Protein AF-A0A183Q495-F1 (afdb_monomer)

Foldseek 3Di:
DLADADCVVVPDPVDDDDDPDDSVRHDGDDPDDDDDDPDVVVVVVCCVPPNDDDDDDDCPQVVPDPDDDSDPPVPPDPDDDDDDPPPDDPDDDDDD

Radius of gyration: 21.53 Å; Cα contacts (8 Å, |Δi|>4): 37; chains: 1; bounding box: 34×39×59 Å

Structure (mmCIF, N/CA/C/O backbone):
data_AF-A0A183Q495-F1
#
_entry.id   AF-A0A183Q495-F1
#
loop_
_atom_site.group_PDB
_atom_site.id
_atom_site.type_symbol
_atom_site.label_atom_id
_atom_site.label_alt_id
_atom_site.label_comp_id
_atom_site.label_asym_id
_atom_site.label_entity_id
_atom_site.label_seq_id
_atom_site.pdbx_PDB_ins_code
_atom_site.Cartn_x
_atom_site.Cartn_y
_atom_site.Cartn_z
_atom_site.occupancy
_atom_site.B_iso_or_equiv
_atom_site.auth_seq_id
_atom_site.auth_comp_id
_atom_site.auth_asym_id
_atom_site.auth_atom_id
_atom_site.pdbx_PDB_model_num
ATOM 1 N N . MET A 1 1 ? -7.350 2.551 -17.964 1.00 58.62 1 MET A N 1
ATOM 2 C CA . MET A 1 1 ? -6.136 3.054 -17.279 1.00 58.62 1 MET A CA 1
ATOM 3 C C . MET A 1 1 ? -4.947 2.223 -17.744 1.00 58.62 1 MET A C 1
ATOM 5 O O . MET A 1 1 ? -5.144 1.046 -18.007 1.00 58.62 1 MET A O 1
ATOM 9 N N . GLY A 1 2 ? -3.754 2.811 -17.878 1.00 78.81 2 GLY A N 1
ATOM 10 C CA . GLY A 1 2 ? -2.556 2.166 -18.452 1.00 78.81 2 GLY A CA 1
ATOM 11 C C . GLY A 1 2 ? -1.801 1.190 -17.536 1.00 78.81 2 GLY 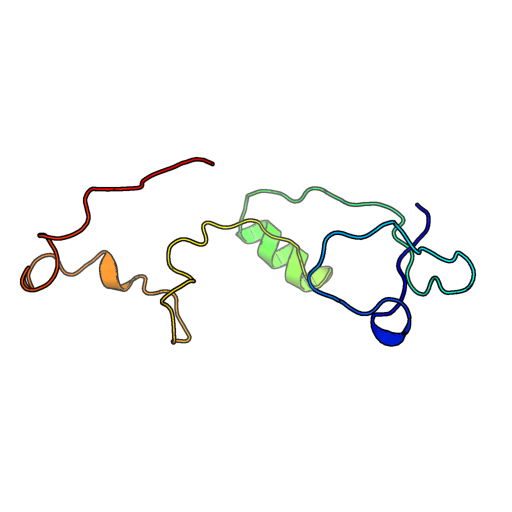A C 1
ATOM 12 O O . GLY A 1 2 ? -0.652 0.886 -17.823 1.00 78.81 2 GLY A O 1
ATOM 13 N N . GLY A 1 3 ? -2.435 0.726 -16.454 1.00 91.00 3 GLY A N 1
ATOM 14 C CA . GLY A 1 3 ? -1.876 -0.213 -15.479 1.00 91.00 3 GLY A CA 1
ATOM 15 C C . GLY A 1 3 ? -0.674 0.298 -14.671 1.00 91.00 3 GLY A C 1
ATOM 16 O O . GLY A 1 3 ? -0.299 1.466 -14.756 1.00 91.00 3 GLY A O 1
ATOM 17 N N . LEU A 1 4 ? -0.127 -0.580 -13.828 1.00 93.31 4 LEU A N 1
ATOM 18 C CA . LEU A 1 4 ? 0.993 -0.340 -12.915 1.00 93.31 4 LEU A CA 1
ATOM 19 C C . LEU A 1 4 ? 2.110 -1.362 -13.159 1.00 93.31 4 LEU A C 1
ATOM 21 O O . LEU A 1 4 ? 1.843 -2.530 -13.456 1.00 93.31 4 LEU A O 1
ATOM 25 N N . MET A 1 5 ? 3.358 -0.917 -13.019 1.00 94.62 5 MET A N 1
ATOM 26 C CA . MET A 1 5 ? 4.553 -1.759 -13.136 1.00 94.62 5 MET A CA 1
ATOM 27 C C . MET A 1 5 ? 5.012 -2.236 -11.753 1.00 94.62 5 MET A C 1
ATOM 29 O O . MET A 1 5 ? 4.632 -1.662 -10.735 1.00 94.62 5 MET A O 1
ATOM 33 N N . LEU A 1 6 ? 5.811 -3.302 -11.726 1.00 95.69 6 LEU A N 1
ATOM 34 C CA . LEU A 1 6 ? 6.461 -3.787 -10.507 1.00 95.69 6 LEU A CA 1
ATOM 35 C C . LEU A 1 6 ? 7.580 -2.839 -10.069 1.00 95.69 6 LEU A C 1
ATOM 37 O O . LEU A 1 6 ? 8.218 -2.219 -10.920 1.00 95.69 6 LEU A O 1
ATOM 41 N N . GLU A 1 7 ? 7.862 -2.816 -8.767 1.00 94.25 7 GLU A N 1
ATOM 42 C CA . GLU A 1 7 ? 8.956 -2.032 -8.174 1.00 94.25 7 GLU A CA 1
ATOM 43 C C . GLU A 1 7 ? 10.312 -2.360 -8.824 1.00 94.25 7 GLU A C 1
ATOM 45 O O . GLU A 1 7 ? 11.071 -1.458 -9.152 1.00 94.25 7 GLU A O 1
ATOM 50 N N . ASP A 1 8 ? 10.578 -3.633 -9.142 1.00 94.31 8 ASP A N 1
ATOM 51 C CA . ASP A 1 8 ? 11.815 -4.051 -9.825 1.00 94.31 8 ASP A CA 1
ATOM 52 C C . ASP A 1 8 ? 11.998 -3.384 -11.204 1.00 94.31 8 ASP A C 1
ATOM 54 O O . ASP A 1 8 ? 13.120 -3.139 -11.647 1.00 94.31 8 ASP A O 1
ATOM 58 N N . ASN A 1 9 ? 10.889 -3.082 -11.891 1.00 93.50 9 ASN A N 1
ATOM 59 C CA . ASN A 1 9 ? 10.870 -2.456 -13.216 1.00 93.50 9 ASN A CA 1
ATOM 60 C C . ASN A 1 9 ? 10.671 -0.929 -13.157 1.00 93.50 9 ASN A C 1
ATOM 62 O O . ASN A 1 9 ? 10.806 -0.260 -14.188 1.00 93.50 9 ASN A O 1
ATOM 66 N N . TYR A 1 10 ? 10.322 -0.387 -11.987 1.00 93.62 10 TYR A N 1
ATOM 67 C CA . TYR A 1 10 ? 10.141 1.040 -11.719 1.00 93.62 10 TYR A CA 1
ATOM 68 C C . TYR A 1 10 ? 10.573 1.360 -10.278 1.00 93.62 10 TYR A C 1
ATOM 70 O O . TYR A 1 10 ? 9.719 1.538 -9.409 1.00 93.62 10 TYR A O 1
ATOM 78 N N . PRO A 1 11 ? 11.887 1.395 -10.009 1.00 93.31 11 PRO A N 1
ATOM 79 C CA . PRO A 1 11 ? 12.391 1.573 -8.657 1.00 93.31 11 PRO A CA 1
ATOM 80 C C . PRO A 1 11 ? 12.121 2.983 -8.125 1.00 93.31 11 PRO A C 1
ATOM 82 O O . PRO A 1 11 ? 12.144 3.975 -8.860 1.00 93.31 11 PRO A O 1
ATOM 85 N N . TYR A 1 12 ? 11.883 3.072 -6.820 1.00 93.50 12 TYR A N 1
ATOM 86 C CA . TYR A 1 12 ? 11.678 4.336 -6.132 1.00 93.50 12 TYR A CA 1
ATOM 87 C C . TYR A 1 12 ? 12.995 5.085 -5.865 1.00 93.50 12 TYR A C 1
ATOM 89 O O . TYR A 1 12 ? 13.760 4.744 -4.962 1.00 93.50 12 TYR A O 1
ATOM 97 N N . ASP A 1 13 ? 13.204 6.189 -6.586 1.00 93.50 13 ASP A N 1
ATOM 98 C CA . ASP A 1 13 ? 14.430 7.001 -6.499 1.00 93.50 13 ASP A CA 1
ATOM 99 C C . ASP A 1 13 ? 14.326 8.220 -5.560 1.00 93.50 13 ASP A C 1
ATOM 101 O O . ASP A 1 13 ? 15.269 9.010 -5.445 1.00 93.50 13 ASP A O 1
ATOM 105 N N . ALA A 1 14 ? 13.177 8.407 -4.894 1.00 92.62 14 ALA A N 1
ATOM 106 C CA . ALA A 1 14 ? 12.880 9.541 -4.004 1.00 92.62 14 ALA A CA 1
ATOM 107 C C . ALA A 1 14 ? 13.112 10.937 -4.630 1.00 92.62 14 ALA A C 1
ATOM 109 O O . ALA A 1 14 ? 13.379 11.916 -3.927 1.00 92.62 14 ALA A O 1
ATOM 110 N N . LYS A 1 15 ? 13.010 11.042 -5.958 1.00 93.31 15 LYS A N 1
ATOM 111 C CA . LYS A 1 15 ? 13.185 12.278 -6.729 1.00 93.31 15 LYS A CA 1
ATOM 112 C C . LYS A 1 15 ? 11.994 12.497 -7.646 1.00 93.31 15 LYS A C 1
ATOM 114 O O . LYS A 1 15 ? 11.347 11.555 -8.089 1.00 93.31 15 LYS A O 1
ATOM 119 N N . ASN A 1 16 ? 11.719 13.764 -7.940 1.00 90.69 16 ASN A N 1
ATOM 120 C CA . ASN A 1 16 ? 10.739 14.108 -8.956 1.00 90.69 16 ASN A CA 1
ATOM 121 C C . ASN A 1 16 ? 11.378 13.943 -10.340 1.00 90.69 16 ASN A C 1
ATOM 123 O O . ASN A 1 16 ? 12.279 14.704 -10.697 1.00 90.69 16 ASN A O 1
ATOM 127 N N . GLU A 1 17 ? 10.916 12.958 -11.099 1.00 91.00 17 GLU A N 1
ATOM 128 C CA . GLU A 1 17 ? 11.443 12.622 -12.421 1.00 91.00 17 GLU A CA 1
ATOM 129 C C . GLU A 1 17 ? 10.340 12.619 -13.484 1.00 91.00 17 GLU A C 1
ATOM 131 O O . GLU A 1 17 ? 9.156 12.821 -13.205 1.00 91.00 17 GLU A O 1
ATOM 136 N N . LYS A 1 18 ? 10.733 12.421 -14.744 1.00 92.62 18 LYS A N 1
ATOM 137 C CA . LYS A 1 18 ? 9.771 12.259 -15.836 1.00 92.62 18 LYS A CA 1
ATOM 138 C C . LYS A 1 18 ? 9.154 10.860 -15.781 1.00 92.62 18 LYS A C 1
ATOM 140 O O . LYS A 1 18 ? 9.738 9.920 -15.261 1.00 92.62 18 LYS A O 1
ATOM 145 N N . CYS A 1 19 ? 7.955 10.722 -16.342 1.00 89.19 19 CYS A N 1
ATOM 146 C CA . CYS A 1 19 ? 7.280 9.431 -16.430 1.00 89.19 19 CYS A CA 1
ATOM 147 C C . CYS A 1 19 ? 8.056 8.479 -17.352 1.00 89.19 19 CYS A C 1
ATOM 149 O O . CYS A 1 19 ? 8.292 8.802 -18.518 1.00 89.19 19 CYS A O 1
ATOM 151 N N . HIS A 1 20 ? 8.404 7.298 -16.841 1.00 89.94 20 HIS A N 1
ATOM 152 C CA . HIS A 1 20 ? 9.093 6.238 -17.587 1.00 89.94 20 HIS A CA 1
ATOM 153 C C . HIS A 1 20 ? 8.217 4.983 -17.763 1.00 89.94 20 HIS A C 1
ATOM 155 O O . HIS A 1 20 ? 8.732 3.868 -17.852 1.00 89.94 20 HIS A O 1
ATOM 161 N N . LEU A 1 21 ? 6.887 5.148 -17.785 1.00 91.00 21 LEU A N 1
ATOM 162 C CA . LEU A 1 21 ? 5.946 4.039 -17.944 1.00 91.00 21 LEU A CA 1
ATOM 163 C C . LEU A 1 21 ? 6.162 3.336 -19.292 1.00 91.00 21 LEU A C 1
ATOM 165 O O . LEU A 1 21 ? 6.114 3.967 -20.349 1.00 91.00 21 LEU A O 1
ATOM 169 N N . LYS A 1 22 ? 6.348 2.016 -19.249 1.00 92.00 22 LYS A N 1
ATOM 170 C CA . LYS A 1 22 ? 6.464 1.155 -20.429 1.00 92.00 22 LYS A CA 1
ATOM 171 C C . LYS A 1 22 ? 5.282 0.195 -20.451 1.00 92.00 22 LYS A C 1
ATOM 173 O O . LYS A 1 22 ? 5.140 -0.604 -19.532 1.00 92.00 22 LYS A O 1
ATOM 178 N N . ALA A 1 23 ? 4.458 0.265 -21.498 1.00 89.44 23 ALA A N 1
ATOM 179 C CA . ALA A 1 23 ? 3.255 -0.563 -21.625 1.00 89.44 23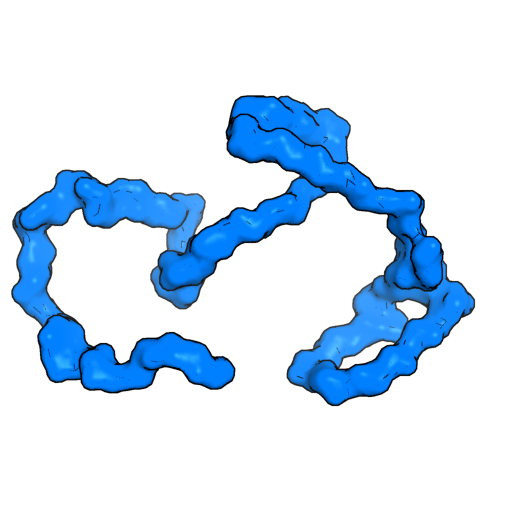 ALA A CA 1
ATOM 180 C C . ALA A 1 23 ? 3.562 -2.071 -21.546 1.00 89.44 23 ALA A C 1
ATOM 182 O O . ALA A 1 23 ? 2.800 -2.821 -20.945 1.00 89.44 23 ALA A O 1
ATOM 183 N N . ASP A 1 24 ? 4.716 -2.489 -22.068 1.00 91.12 24 ASP A N 1
ATOM 184 C CA . ASP A 1 24 ? 5.148 -3.891 -22.082 1.00 91.12 24 ASP A CA 1
ATOM 185 C C . ASP A 1 24 ? 5.485 -4.445 -20.684 1.00 91.12 24 ASP A C 1
ATOM 187 O O . ASP A 1 24 ? 5.460 -5.654 -20.477 1.00 91.12 24 ASP A O 1
ATOM 191 N N . ASN A 1 25 ? 5.770 -3.572 -19.709 1.00 92.44 25 ASN A N 1
ATOM 192 C CA . ASN A 1 25 ? 6.184 -3.946 -18.349 1.00 92.44 25 ASN A CA 1
ATOM 193 C C . ASN A 1 25 ? 5.054 -3.802 -17.315 1.00 92.44 25 ASN A C 1
ATOM 195 O O . ASN A 1 25 ? 5.297 -3.840 -16.103 1.00 92.44 25 ASN A O 1
ATOM 199 N N . VAL A 1 26 ? 3.821 -3.599 -17.777 1.00 93.31 26 VAL A N 1
ATOM 200 C CA . VAL A 1 26 ? 2.648 -3.454 -16.917 1.00 93.31 26 VAL A CA 1
ATOM 201 C C . VAL A 1 26 ? 2.255 -4.812 -16.338 1.00 93.31 26 VAL A C 1
ATOM 203 O O . VAL A 1 26 ? 1.957 -5.751 -17.072 1.00 93.31 26 VAL A O 1
ATOM 206 N N . ALA A 1 27 ? 2.213 -4.896 -15.008 1.00 94.12 27 ALA A N 1
ATOM 207 C CA . ALA A 1 27 ? 1.920 -6.125 -14.272 1.00 94.12 27 ALA A CA 1
ATOM 208 C C . ALA A 1 27 ? 0.536 -6.119 -13.603 1.00 94.12 27 ALA A C 1
ATOM 210 O O . ALA A 1 27 ? -0.052 -7.181 -13.411 1.00 94.12 27 ALA A O 1
ATOM 211 N N . ALA A 1 28 ? -0.004 -4.947 -13.257 1.00 92.19 28 ALA A N 1
ATOM 212 C CA . ALA A 1 28 ? -1.304 -4.824 -12.599 1.00 92.19 28 ALA A CA 1
ATOM 213 C C . ALA A 1 28 ? -2.219 -3.837 -13.329 1.00 92.19 28 ALA A C 1
ATOM 215 O O . ALA A 1 28 ? -1.770 -2.816 -13.847 1.00 92.19 28 ALA A O 1
ATOM 216 N N . TYR A 1 29 ? -3.521 -4.119 -13.335 1.00 92.31 29 TYR A N 1
ATOM 217 C CA . TYR A 1 29 ? -4.532 -3.292 -13.990 1.00 92.31 29 TYR A CA 1
ATOM 218 C C . TYR A 1 29 ? -5.637 -2.923 -13.007 1.00 92.31 29 TYR A C 1
ATOM 220 O O . TYR A 1 29 ? -6.103 -3.755 -12.233 1.00 92.31 29 TYR A O 1
ATOM 228 N N . ILE A 1 30 ? -6.065 -1.663 -13.063 1.00 90.44 30 ILE A N 1
ATOM 229 C CA . ILE A 1 30 ? -7.144 -1.128 -12.233 1.00 90.44 30 ILE A CA 1
ATOM 230 C C . ILE A 1 30 ? -8.319 -0.814 -13.152 1.00 90.44 30 ILE A C 1
ATOM 232 O O . ILE A 1 30 ? -8.213 0.031 -14.045 1.00 90.44 30 ILE A O 1
ATOM 236 N N . ASN A 1 31 ? -9.437 -1.499 -12.918 1.00 90.88 31 ASN A N 1
ATOM 237 C CA . ASN A 1 31 ? -10.673 -1.287 -13.672 1.00 90.88 31 ASN A CA 1
ATOM 238 C C . ASN A 1 31 ? -11.487 -0.108 -13.122 1.00 90.88 31 ASN A C 1
ATOM 240 O O . ASN A 1 31 ? -12.240 0.514 -13.865 1.00 90.88 31 ASN A O 1
ATOM 244 N N . GLY A 1 32 ? -11.313 0.223 -11.842 1.00 88.38 32 GLY A N 1
ATOM 245 C CA . GLY A 1 32 ? -11.964 1.355 -11.196 1.00 88.38 32 GLY A CA 1
ATOM 246 C C . GLY A 1 32 ? -11.671 1.414 -9.701 1.00 88.38 32 GLY A C 1
ATOM 247 O O . GLY A 1 32 ? -11.003 0.540 -9.150 1.00 88.38 32 GLY A O 1
ATOM 248 N N . SER A 1 33 ? -12.192 2.453 -9.060 1.00 90.75 33 SER A N 1
ATOM 249 C CA . SER A 1 33 ? -12.185 2.638 -7.612 1.00 90.75 33 SER A CA 1
ATOM 250 C C . SER A 1 33 ? -13.612 2.873 -7.117 1.00 90.75 33 SER A C 1
ATOM 252 O O . SER A 1 33 ? -14.470 3.350 -7.862 1.00 90.75 33 SER A O 1
ATOM 254 N N . VAL A 1 34 ? -13.866 2.525 -5.858 1.00 92.56 34 VAL A N 1
ATOM 255 C CA . VAL A 1 34 ? -15.146 2.763 -5.182 1.00 92.56 34 VAL A CA 1
ATOM 256 C C . VAL A 1 34 ? -14.913 3.631 -3.952 1.00 92.56 34 VAL A C 1
ATOM 258 O O . VAL A 1 34 ? -13.911 3.468 -3.259 1.00 92.56 34 VAL A O 1
ATOM 261 N N . ASN A 1 35 ? -15.837 4.552 -3.686 1.00 93.12 35 ASN A N 1
ATOM 262 C CA . ASN A 1 35 ? -15.843 5.318 -2.444 1.00 93.12 35 ASN A CA 1
ATOM 263 C C . ASN A 1 35 ? -16.641 4.541 -1.395 1.00 93.12 35 ASN A C 1
ATOM 265 O O . ASN A 1 35 ? -17.778 4.147 -1.655 1.00 93.12 35 ASN A O 1
ATOM 269 N N . LEU A 1 36 ? -16.036 4.322 -0.230 1.00 92.31 36 LEU A N 1
ATOM 270 C CA . LEU A 1 36 ? -16.653 3.609 0.886 1.00 92.31 36 LEU A CA 1
ATOM 271 C C . LEU A 1 36 ? -17.404 4.571 1.812 1.00 92.31 36 LEU A C 1
ATOM 273 O O . LEU A 1 36 ? -17.227 5.791 1.746 1.00 92.31 36 LEU A O 1
ATOM 277 N N . THR A 1 37 ? -18.265 4.011 2.658 1.00 92.06 37 THR A N 1
ATOM 278 C CA . THR A 1 37 ? -19.012 4.772 3.662 1.00 92.06 37 THR A CA 1
ATOM 279 C C . THR A 1 37 ? -18.083 5.241 4.789 1.00 92.06 37 THR A C 1
ATOM 281 O O . THR A 1 37 ? -16.975 4.735 4.962 1.00 92.06 37 THR A O 1
ATOM 284 N N . GLN A 1 38 ? -18.512 6.268 5.528 1.00 91.00 38 GLN A N 1
ATOM 285 C CA . GLN A 1 38 ? -17.767 6.802 6.679 1.00 91.00 38 GLN A CA 1
ATOM 286 C C . GLN A 1 38 ? -18.097 6.070 7.989 1.00 91.00 38 GLN A C 1
ATOM 288 O O . GLN A 1 38 ? -17.499 6.370 9.018 1.00 91.00 38 GLN A O 1
ATOM 293 N N . ASP A 1 39 ? -19.053 5.138 7.962 1.00 94.50 39 ASP A N 1
ATOM 294 C CA . ASP A 1 39 ? -19.400 4.321 9.120 1.00 94.50 39 ASP A CA 1
ATOM 295 C C . ASP A 1 39 ? -18.344 3.225 9.308 1.00 94.50 39 ASP A C 1
ATOM 297 O O . ASP A 1 39 ? -18.165 2.349 8.459 1.00 94.50 39 ASP A O 1
ATOM 301 N N . GLU A 1 40 ? -17.636 3.269 10.436 1.00 93.31 40 GLU A N 1
ATOM 302 C CA . GLU A 1 40 ? -16.569 2.320 10.759 1.00 93.31 40 GLU A CA 1
ATOM 303 C C . GLU A 1 40 ? -17.070 0.870 10.853 1.00 93.31 40 GLU A C 1
ATOM 305 O O . GLU A 1 40 ? -16.313 -0.062 10.570 1.00 93.31 40 GLU A O 1
ATOM 310 N N . THR A 1 41 ? -18.343 0.662 11.199 1.00 94.62 41 THR A N 1
ATOM 311 C CA . THR A 1 41 ? -18.940 -0.675 11.325 1.00 94.62 41 THR A CA 1
ATOM 312 C C . THR A 1 41 ? -19.107 -1.323 9.957 1.00 94.62 41 THR A C 1
ATOM 314 O O . THR A 1 41 ? -18.732 -2.480 9.747 1.00 94.62 41 THR A O 1
ATOM 317 N N . GLU A 1 42 ? -19.640 -0.561 9.003 1.00 93.75 42 GLU A N 1
ATOM 318 C CA . GLU A 1 42 ? -19.784 -1.004 7.617 1.00 93.75 42 GLU A CA 1
ATOM 319 C C . GLU A 1 42 ? -18.418 -1.171 6.956 1.00 93.75 42 GLU A C 1
ATOM 321 O O . GLU A 1 42 ? -18.199 -2.130 6.214 1.00 93.75 42 GLU A O 1
ATOM 326 N N . LEU A 1 43 ? -17.472 -0.286 7.275 1.00 94.56 43 LEU A N 1
ATOM 327 C CA . LEU A 1 43 ? -16.107 -0.363 6.774 1.00 94.56 43 LEU A CA 1
ATOM 328 C C . LEU A 1 43 ? -15.382 -1.623 7.267 1.00 94.56 43 LEU A C 1
ATOM 330 O O . LEU A 1 43 ? -14.700 -2.284 6.481 1.00 94.56 43 LEU A O 1
ATOM 334 N N . ALA A 1 44 ? -15.561 -1.998 8.536 1.00 93.38 44 ALA A N 1
ATOM 335 C CA . ALA A 1 44 ? -15.009 -3.228 9.099 1.00 93.38 44 ALA A CA 1
ATOM 336 C C . ALA A 1 44 ? -15.600 -4.478 8.427 1.00 93.38 44 ALA A C 1
ATOM 338 O O . ALA A 1 44 ? -14.860 -5.406 8.084 1.00 93.38 44 ALA A O 1
ATOM 339 N N . ALA A 1 45 ? -16.913 -4.481 8.179 1.00 95.00 45 ALA A N 1
ATOM 340 C CA . ALA A 1 45 ? -17.563 -5.544 7.418 1.00 95.00 45 ALA A CA 1
ATOM 341 C C . ALA A 1 45 ? -17.020 -5.610 5.980 1.00 95.00 45 ALA A C 1
ATOM 343 O O . ALA A 1 45 ? -16.707 -6.690 5.476 1.00 95.00 45 ALA A O 1
ATOM 344 N N . TRP A 1 46 ? -16.833 -4.461 5.328 1.00 94.25 46 TRP A N 1
ATOM 345 C CA . TRP A 1 46 ? -16.286 -4.397 3.976 1.00 94.25 46 TRP A CA 1
ATOM 346 C C . TRP A 1 46 ? -14.851 -4.928 3.904 1.00 94.25 46 TRP A C 1
ATOM 348 O O . TRP A 1 46 ? -14.541 -5.706 3.001 1.00 94.25 46 TRP A O 1
ATOM 358 N N . LEU A 1 47 ? -14.004 -4.562 4.872 1.00 94.75 47 LEU A N 1
ATOM 359 C CA . LEU A 1 47 ? -12.608 -4.994 4.981 1.00 94.75 47 LEU A CA 1
ATOM 360 C C . LEU A 1 47 ? -12.491 -6.511 5.155 1.00 94.75 47 LEU A C 1
ATOM 362 O O . LEU A 1 47 ? -11.638 -7.139 4.526 1.00 94.75 47 LEU A O 1
ATOM 366 N N . TYR A 1 48 ? -13.379 -7.110 5.954 1.00 94.19 48 TYR A N 1
ATOM 367 C CA . TYR A 1 48 ? -13.449 -8.563 6.113 1.00 94.19 48 TYR A CA 1
ATOM 368 C C . TYR A 1 48 ? -13.713 -9.279 4.779 1.00 94.19 48 TYR A C 1
ATOM 370 O O . TYR A 1 48 ? -13.134 -10.331 4.514 1.00 94.19 48 TYR A O 1
ATOM 378 N N . HIS A 1 49 ? -14.554 -8.698 3.921 1.00 94.38 49 HIS A N 1
ATOM 379 C CA . HIS A 1 49 ? -14.956 -9.320 2.660 1.00 94.38 49 HIS A CA 1
ATOM 380 C C . HIS A 1 49 ? -14.047 -8.994 1.463 1.00 94.38 49 HIS A C 1
ATOM 382 O O . HIS A 1 49 ? -13.873 -9.849 0.598 1.00 94.38 49 HIS A O 1
ATOM 388 N N . ASN A 1 50 ? -13.484 -7.783 1.382 1.00 91.44 50 ASN A N 1
ATOM 389 C CA . ASN A 1 50 ? -12.849 -7.254 0.163 1.00 91.44 50 ASN A CA 1
ATOM 390 C C . ASN A 1 50 ? -11.352 -6.954 0.314 1.00 91.44 50 ASN A C 1
ATOM 392 O O . ASN A 1 50 ? -10.731 -6.457 -0.626 1.00 91.44 50 ASN A O 1
ATOM 396 N N . SER A 1 51 ? -10.759 -7.307 1.458 1.00 86.62 51 SER A N 1
ATOM 397 C CA . SER A 1 51 ? -9.352 -7.077 1.804 1.00 86.62 51 SER A CA 1
ATOM 398 C C . SER A 1 51 ? -8.998 -5.597 2.043 1.00 86.62 51 SER A C 1
ATOM 400 O O . SER A 1 51 ? -9.829 -4.821 2.512 1.00 86.62 51 SER A O 1
ATOM 402 N N . ALA A 1 52 ? -7.731 -5.226 1.844 1.00 92.88 52 ALA A N 1
ATOM 403 C CA . ALA A 1 52 ? -7.166 -3.954 2.279 1.00 92.88 52 ALA A CA 1
ATOM 404 C C . ALA A 1 52 ? -7.891 -2.727 1.690 1.00 92.88 52 ALA A C 1
ATOM 406 O O . ALA A 1 52 ? -8.275 -2.706 0.523 1.00 92.88 52 ALA A O 1
ATOM 407 N N . ILE A 1 53 ? -8.001 -1.674 2.504 1.00 93.44 53 ILE A N 1
ATOM 408 C CA . ILE A 1 53 ? -8.601 -0.381 2.149 1.00 93.44 53 ILE A CA 1
ATOM 409 C C . ILE A 1 53 ? -7.569 0.742 2.232 1.00 93.44 53 ILE A C 1
ATOM 411 O O . ILE A 1 53 ? -6.651 0.704 3.050 1.00 93.44 53 ILE A O 1
ATOM 415 N N . SER A 1 54 ? -7.747 1.774 1.410 1.00 92.88 54 SER A N 1
ATOM 416 C CA . SER A 1 54 ? -6.999 3.028 1.523 1.00 92.88 54 SER A CA 1
ATOM 417 C C . SER A 1 54 ? -7.777 4.013 2.399 1.00 92.88 54 SER A C 1
ATOM 419 O O . SER A 1 54 ? -8.956 4.252 2.143 1.00 92.88 54 SER A O 1
ATOM 421 N N . VAL A 1 55 ? -7.135 4.573 3.432 1.00 91.62 55 VAL A N 1
ATOM 422 C CA . VAL A 1 55 ? -7.756 5.506 4.392 1.00 91.62 55 VAL A CA 1
ATOM 423 C C . VAL A 1 55 ? -6.840 6.706 4.624 1.00 91.62 55 VAL A C 1
ATOM 425 O O . VAL A 1 55 ? -5.642 6.549 4.856 1.00 91.62 55 VAL A O 1
ATOM 428 N N . GLY A 1 56 ? -7.410 7.911 4.590 1.00 91.38 56 GLY A N 1
ATOM 429 C CA . GLY A 1 56 ? -6.735 9.133 5.023 1.00 91.38 56 GLY A CA 1
ATOM 430 C C . GLY A 1 56 ? -6.963 9.384 6.514 1.00 91.38 56 GLY A C 1
ATOM 431 O O . GLY A 1 56 ? -8.096 9.320 6.981 1.00 91.38 56 GLY A O 1
ATOM 432 N N . MET A 1 57 ? -5.902 9.693 7.263 1.00 90.00 57 MET A N 1
ATOM 433 C CA . MET A 1 57 ? -5.974 9.979 8.702 1.00 90.00 57 MET A CA 1
ATOM 434 C C . MET A 1 57 ? -5.055 11.136 9.105 1.00 90.00 57 MET A C 1
ATOM 436 O O . MET A 1 57 ? -4.108 11.474 8.393 1.00 90.00 57 MET A O 1
ATOM 440 N N . ASN A 1 58 ? -5.309 11.737 10.270 1.00 89.06 58 ASN A N 1
ATOM 441 C CA . ASN A 1 58 ? -4.438 12.773 10.822 1.00 89.06 58 ASN A CA 1
ATOM 442 C C . ASN A 1 58 ? -3.120 12.155 11.327 1.00 89.06 58 ASN A C 1
ATOM 444 O O . ASN A 1 58 ? -3.108 11.374 12.276 1.00 89.06 58 ASN A O 1
ATOM 448 N N . ALA A 1 59 ? -2.005 12.545 10.705 1.00 87.00 59 ALA A N 1
ATOM 449 C CA . ALA A 1 59 ? -0.681 11.987 10.970 1.00 87.00 59 ALA A CA 1
ATOM 450 C C . ALA A 1 59 ? 0.129 12.713 12.067 1.00 87.00 59 ALA A C 1
ATOM 452 O O . ALA A 1 59 ? 1.278 12.343 12.305 1.00 87.00 59 ALA A O 1
ATOM 453 N N . MET A 1 60 ? -0.432 13.714 12.759 1.00 87.19 60 MET A N 1
ATOM 454 C CA . MET A 1 60 ? 0.290 14.532 13.754 1.00 87.19 60 MET A CA 1
ATOM 455 C C . MET A 1 60 ? 0.986 13.692 14.835 1.00 87.19 60 MET A C 1
ATOM 457 O O . MET A 1 60 ? 2.108 13.987 15.235 1.00 87.19 60 MET A O 1
ATOM 461 N N . LEU A 1 61 ? 0.333 12.628 15.304 1.00 79.56 61 LEU A N 1
ATOM 462 C CA . LEU A 1 61 ? 0.867 11.776 16.367 1.00 79.56 61 LEU A CA 1
ATOM 463 C C . LEU A 1 61 ? 1.737 10.623 15.850 1.00 79.56 61 LEU A C 1
ATOM 465 O O . LEU A 1 61 ? 2.418 9.993 16.654 1.00 79.56 61 LEU A O 1
ATOM 469 N N . LEU A 1 62 ? 1.753 10.346 14.541 1.00 83.50 62 LEU A N 1
ATOM 470 C CA . LEU A 1 62 ? 2.506 9.218 13.973 1.00 83.50 62 LEU A CA 1
ATOM 471 C C . LEU A 1 62 ? 4.023 9.455 13.981 1.00 83.50 62 LEU A C 1
ATOM 473 O O . LEU A 1 62 ? 4.785 8.499 14.040 1.00 83.50 62 LEU A O 1
ATOM 477 N N . GLN A 1 63 ? 4.468 10.714 13.995 1.00 80.75 63 GLN A N 1
ATOM 478 C CA . GLN A 1 63 ? 5.892 11.074 13.953 1.00 80.75 63 GLN A CA 1
ATOM 479 C C . GLN A 1 63 ? 6.689 10.607 15.180 1.00 80.75 63 GLN A C 1
ATOM 481 O O . GLN A 1 63 ? 7.876 10.319 15.077 1.00 80.75 63 GLN A O 1
ATOM 486 N N . VAL A 1 64 ? 6.046 10.551 16.348 1.00 79.31 64 VAL A N 1
ATOM 487 C CA . VAL A 1 64 ? 6.699 10.290 17.646 1.00 79.31 64 VAL A CA 1
ATOM 488 C C . VAL A 1 64 ? 6.248 8.973 18.279 1.00 79.31 64 VAL A C 1
ATOM 490 O O . VAL A 1 64 ? 6.577 8.670 19.427 1.00 79.31 64 VAL A O 1
ATOM 493 N N . LYS A 1 65 ? 5.439 8.191 17.560 1.00 73.62 65 LYS A N 1
ATOM 494 C CA . LYS A 1 65 ? 4.777 7.008 18.097 1.00 73.62 65 LYS A CA 1
ATOM 495 C C . LYS A 1 65 ? 5.622 5.753 17.874 1.00 73.62 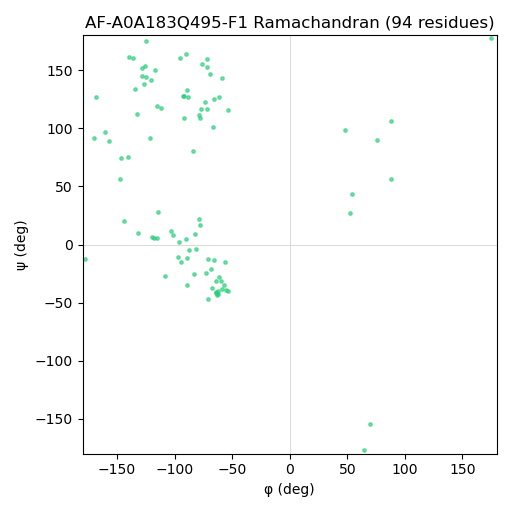65 LYS A C 1
ATOM 497 O O . LYS A 1 65 ? 5.659 5.219 16.778 1.00 73.62 65 LYS A O 1
ATOM 502 N N . SER A 1 66 ? 6.199 5.217 18.948 1.00 68.25 66 SER A N 1
ATOM 503 C CA . SER A 1 66 ? 7.028 3.994 18.897 1.00 68.25 66 SER A CA 1
ATOM 504 C C . SER A 1 66 ? 6.324 2.712 19.372 1.00 68.25 66 SER A C 1
ATOM 506 O O . SER A 1 66 ? 6.983 1.705 19.592 1.00 68.25 66 SER A O 1
ATOM 508 N N . SER A 1 67 ? 5.009 2.735 19.627 1.00 73.44 67 SER A N 1
ATOM 509 C CA . SER A 1 67 ? 4.305 1.637 20.318 1.00 73.44 67 SER A CA 1
ATOM 510 C C . SER A 1 67 ? 2.963 1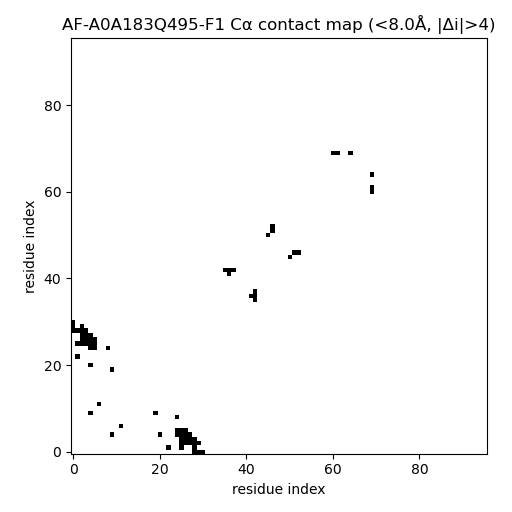.271 19.674 1.00 73.44 67 SER A C 1
ATOM 512 O O . SER A 1 67 ? 2.363 2.078 18.970 1.00 73.44 67 SER A O 1
ATOM 514 N N . ASN A 1 68 ? 2.486 0.064 19.980 1.00 62.03 68 ASN A N 1
ATOM 515 C CA . ASN A 1 68 ? 1.425 -0.688 19.295 1.00 62.03 68 ASN A CA 1
ATOM 516 C C . ASN A 1 68 ? 0.017 -0.065 19.364 1.00 62.03 68 ASN A C 1
ATOM 518 O O . ASN A 1 68 ? -0.871 -0.483 18.634 1.00 62.03 68 ASN A O 1
ATOM 522 N N . TYR A 1 69 ? -0.201 0.925 20.232 1.00 65.19 69 TYR A N 1
ATOM 523 C CA . TYR A 1 69 ? -1.491 1.604 20.389 1.00 65.19 69 TYR A CA 1
ATOM 524 C C . TYR A 1 69 ? -1.267 3.102 20.400 1.00 65.19 69 TYR A C 1
ATOM 526 O O . TYR A 1 69 ? -0.651 3.602 21.343 1.00 65.19 69 TYR A O 1
ATOM 534 N N . ILE A 1 70 ? -1.732 3.834 19.382 1.00 65.06 70 ILE A N 1
ATOM 535 C CA . ILE A 1 70 ? -1.775 5.306 19.417 1.00 65.06 70 ILE A CA 1
ATOM 536 C C . ILE A 1 70 ? -2.533 5.687 20.694 1.00 65.06 70 ILE A C 1
ATOM 538 O O . ILE A 1 70 ? -3.658 5.251 20.907 1.00 65.06 70 ILE A O 1
ATOM 542 N N . LEU A 1 71 ? -1.840 6.350 21.628 1.00 56.03 71 LEU A N 1
ATOM 543 C CA . LEU A 1 71 ? -2.274 6.443 23.022 1.00 56.03 71 LEU A CA 1
ATOM 544 C C . LEU A 1 71 ? -3.557 7.274 23.118 1.00 56.03 71 LEU A C 1
ATOM 546 O O . LEU A 1 71 ? -3.501 8.495 23.212 1.00 56.03 71 LEU A O 1
ATOM 550 N N . VAL A 1 72 ? -4.690 6.586 23.250 1.00 52.28 72 VAL A N 1
ATOM 551 C CA . VAL A 1 72 ? -5.936 7.097 23.858 1.00 52.28 72 VAL A CA 1
ATOM 552 C C . VAL A 1 72 ? -5.680 7.610 25.298 1.00 52.28 72 VAL A C 1
ATOM 554 O O . VAL A 1 72 ? -6.456 8.372 25.864 1.00 52.28 72 VAL A O 1
ATOM 557 N N . PHE A 1 73 ? -4.531 7.248 25.882 1.00 43.41 73 PHE A N 1
ATOM 558 C CA . PHE A 1 73 ? -4.103 7.555 27.249 1.00 43.41 73 PHE A CA 1
ATOM 559 C C . PHE A 1 73 ? -3.736 9.026 27.527 1.00 43.41 73 PHE A C 1
ATOM 561 O O . PHE A 1 73 ? -3.610 9.399 28.688 1.00 43.41 73 PHE A O 1
ATOM 568 N N . PHE A 1 74 ? -3.579 9.880 26.509 1.00 43.50 74 PHE A N 1
ATOM 569 C CA . PHE A 1 74 ? -3.313 11.314 26.730 1.00 43.50 74 PHE A CA 1
ATOM 570 C C . PHE A 1 74 ? -4.574 12.143 27.024 1.00 43.50 74 PHE A C 1
ATOM 572 O O . PHE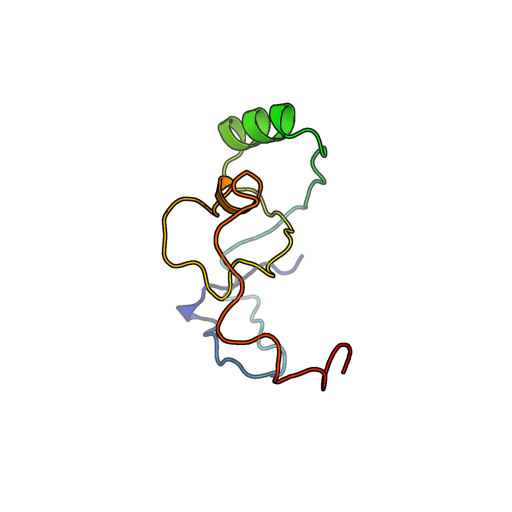 A 1 74 ? -4.461 13.328 27.327 1.00 43.50 74 PHE A O 1
ATOM 579 N N . ILE A 1 75 ? -5.766 11.538 26.969 1.00 52.38 75 ILE A N 1
ATOM 580 C CA . ILE A 1 75 ? -7.043 12.255 27.120 1.00 52.38 75 ILE A CA 1
ATOM 581 C C . ILE A 1 75 ? -7.551 12.230 28.582 1.00 52.38 75 ILE A C 1
ATOM 583 O O . ILE A 1 75 ? -8.392 13.045 28.945 1.00 52.38 75 ILE A O 1
ATOM 587 N N . TYR A 1 76 ? -7.015 11.361 29.457 1.00 48.97 76 TYR A N 1
ATOM 588 C CA . TYR A 1 76 ? -7.601 11.096 30.788 1.00 48.97 76 TYR A CA 1
ATOM 589 C C . TYR A 1 76 ? -6.741 11.404 32.027 1.00 48.97 76 TYR A C 1
ATOM 591 O O . TYR A 1 76 ? -7.198 11.140 33.138 1.00 48.97 76 TYR A O 1
ATOM 599 N N . THR A 1 77 ? -5.560 12.021 31.912 1.00 43.53 77 THR A N 1
ATOM 600 C CA . THR A 1 77 ? -4.755 12.371 33.106 1.00 43.53 77 THR A CA 1
ATOM 601 C C . THR A 1 77 ? -4.481 13.877 33.186 1.00 43.53 77 THR A C 1
ATOM 603 O O . THR A 1 77 ? -3.482 14.347 32.645 1.00 43.53 77 THR A O 1
ATOM 606 N N . PRO A 1 78 ? -5.334 14.669 33.8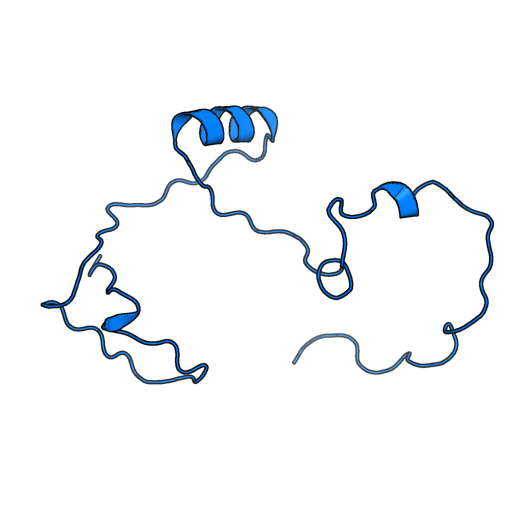67 1.00 57.25 78 PRO A N 1
ATOM 607 C CA . PRO A 1 78 ? -5.193 16.124 33.889 1.00 57.25 78 PRO A CA 1
ATOM 608 C C . PRO A 1 78 ? -4.179 16.689 34.904 1.00 57.25 78 PRO A C 1
ATOM 610 O O . PRO A 1 78 ? -4.137 17.903 35.062 1.00 57.25 78 PRO A O 1
ATOM 613 N N . TYR A 1 79 ? -3.349 15.890 35.595 1.00 53.34 79 TYR A N 1
ATOM 614 C CA . TYR A 1 79 ? -2.507 16.426 36.686 1.00 53.34 79 TYR A CA 1
ATOM 615 C C . TYR A 1 79 ? -1.146 15.744 36.883 1.00 53.34 79 TYR A C 1
ATOM 617 O O . TYR A 1 79 ? -0.813 15.331 37.988 1.00 53.34 79 TYR A O 1
ATOM 625 N N . PHE A 1 80 ? -0.304 15.691 35.849 1.00 42.44 80 PHE A N 1
ATOM 626 C CA . PHE A 1 80 ? 1.144 15.581 36.076 1.00 42.44 80 PHE A CA 1
ATOM 627 C C . PHE A 1 80 ? 1.924 16.443 35.070 1.00 42.44 80 PHE A C 1
ATOM 629 O O 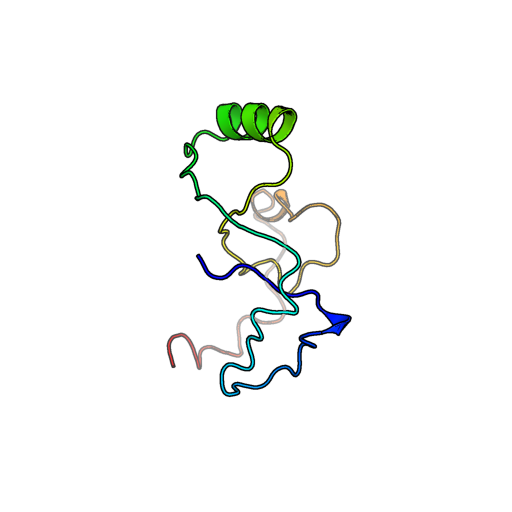. PHE A 1 80 ? 2.475 15.964 34.089 1.00 42.44 80 PHE A O 1
ATOM 636 N N . LEU A 1 81 ? 1.894 17.756 35.329 1.00 43.78 81 LEU A N 1
ATOM 637 C CA . LEU A 1 81 ? 3.056 18.6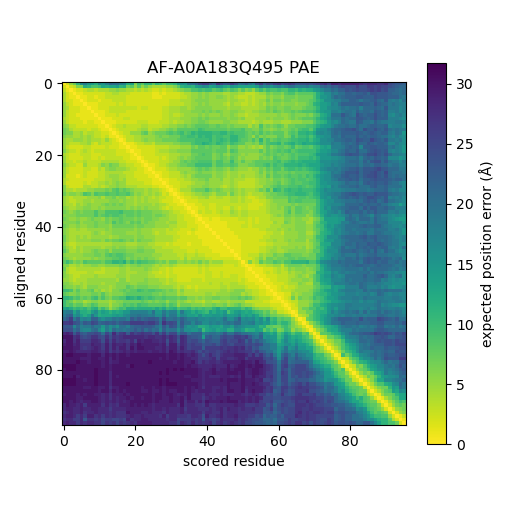60 35.295 1.00 43.78 81 LEU A CA 1
ATOM 638 C C . LEU A 1 81 ? 3.954 18.554 34.037 1.00 43.78 81 LEU A C 1
ATOM 640 O O . LEU A 1 81 ? 4.820 17.698 33.938 1.00 43.78 81 LEU A O 1
ATOM 644 N N . LEU A 1 82 ? 3.827 19.410 33.020 1.00 47.44 82 LEU A N 1
ATOM 645 C CA . LEU A 1 82 ? 4.132 20.848 33.067 1.00 47.44 82 LEU A CA 1
ATOM 646 C C . LEU A 1 82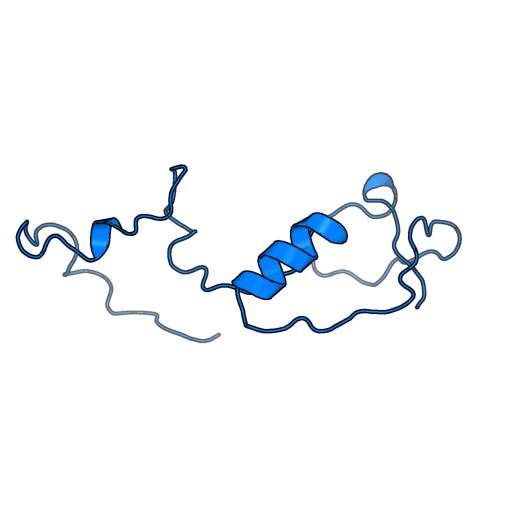 ? 5.558 21.174 33.558 1.00 47.44 82 LEU A C 1
ATOM 648 O O . LEU A 1 82 ? 5.697 22.099 34.328 1.00 47.44 82 LEU A O 1
ATOM 652 N N . TYR A 1 83 ? 6.617 20.480 33.118 1.00 46.78 83 TYR A N 1
ATOM 653 C CA . TYR A 1 83 ? 8.003 20.998 33.190 1.00 46.78 83 TYR A CA 1
ATOM 654 C C . TYR A 1 83 ? 8.919 20.308 32.154 1.00 46.78 83 TYR A C 1
ATOM 656 O O . TYR A 1 83 ? 9.541 19.309 32.482 1.00 46.78 83 TYR A O 1
ATOM 664 N N . CYS A 1 84 ? 9.023 20.823 30.913 1.00 38.00 84 CYS A N 1
ATOM 665 C CA . CYS A 1 84 ? 10.334 20.907 30.218 1.00 38.00 84 CYS A CA 1
ATOM 666 C C . CYS A 1 84 ? 10.378 21.564 28.822 1.00 38.00 84 CYS A C 1
ATOM 668 O O . CYS A 1 84 ? 11.479 21.839 28.363 1.00 38.00 84 CYS A O 1
ATOM 670 N N . SER A 1 85 ? 9.284 21.850 28.100 1.00 37.44 85 SER A N 1
ATOM 671 C CA . SER A 1 85 ? 9.452 22.433 26.739 1.00 37.44 85 SER A CA 1
ATOM 672 C C . SER A 1 85 ? 8.428 23.468 26.283 1.00 37.44 85 SER A C 1
ATOM 674 O O . SER A 1 85 ? 8.357 23.800 25.107 1.00 37.44 85 SER A O 1
ATOM 676 N N . PHE A 1 86 ? 7.699 24.100 27.203 1.00 42.81 86 PHE A N 1
ATOM 677 C CA . PHE A 1 86 ? 6.794 25.204 26.855 1.00 42.81 86 PHE A CA 1
ATOM 678 C C . PHE A 1 86 ? 7.507 26.561 26.626 1.00 42.81 86 PHE A C 1
ATOM 680 O O . PHE A 1 86 ? 6.889 27.612 26.754 1.00 42.81 86 PHE A O 1
ATOM 687 N N . LYS A 1 87 ? 8.815 26.599 26.313 1.00 45.84 87 LYS A N 1
ATOM 688 C CA . LYS A 1 87 ? 9.528 27.885 26.117 1.00 45.84 87 LYS A CA 1
ATOM 689 C C . LYS A 1 87 ? 10.400 28.022 24.864 1.00 45.84 87 LYS A C 1
ATOM 691 O O . LYS A 1 87 ? 11.094 29.023 24.707 1.00 45.84 87 LYS A O 1
ATOM 696 N N . HIS A 1 88 ? 10.322 27.086 23.929 1.00 40.44 88 HIS A N 1
ATOM 697 C CA . HIS A 1 88 ? 10.943 27.222 22.610 1.00 40.44 88 HIS A CA 1
ATOM 698 C C . HIS A 1 88 ? 10.233 26.213 21.707 1.00 40.44 88 HIS A C 1
ATOM 700 O O . HIS A 1 88 ? 10.477 25.025 21.814 1.00 40.44 88 HIS A O 1
ATOM 706 N N . ILE A 1 89 ? 9.233 26.564 20.909 1.00 40.16 89 ILE A N 1
ATOM 707 C CA . ILE A 1 89 ? 9.404 27.233 19.622 1.00 40.16 89 ILE A CA 1
ATOM 708 C C . ILE A 1 89 ? 7.986 27.650 19.196 1.00 40.16 89 ILE A C 1
ATOM 710 O O . ILE A 1 89 ? 7.232 26.889 18.599 1.00 40.16 89 ILE A O 1
ATOM 714 N N . ILE A 1 90 ? 7.592 28.870 19.559 1.00 42.88 90 ILE A N 1
ATOM 715 C CA . ILE A 1 90 ? 6.586 29.618 18.802 1.00 42.88 90 ILE A CA 1
ATOM 716 C C . ILE A 1 90 ? 7.368 30.286 17.671 1.00 42.88 90 ILE A C 1
ATOM 718 O O . ILE A 1 90 ? 7.796 31.426 17.806 1.00 42.88 90 ILE A O 1
ATOM 722 N N . HIS A 1 91 ? 7.670 29.545 16.606 1.00 34.78 91 HIS A N 1
ATOM 723 C CA . HIS A 1 91 ? 8.110 30.116 15.332 1.00 34.78 91 HIS A CA 1
ATOM 724 C C . HIS A 1 91 ? 8.092 29.024 14.264 1.00 34.78 91 HIS A C 1
ATOM 726 O O . HIS A 1 91 ? 8.758 28.020 14.440 1.00 34.78 91 HIS A O 1
ATOM 732 N N . GLN A 1 92 ? 7.425 29.245 13.133 1.00 42.56 92 GLN A N 1
ATOM 733 C CA . GLN A 1 92 ? 7.310 28.316 11.993 1.00 42.56 92 GLN A CA 1
ATOM 734 C C . GLN A 1 92 ? 6.146 27.320 12.086 1.00 42.56 92 GLN A C 1
ATOM 736 O O . GLN A 1 92 ? 6.299 26.105 11.983 1.00 42.56 92 GLN A O 1
ATOM 741 N N . GLN A 1 93 ? 4.941 27.857 12.242 1.00 40.06 93 GLN A N 1
ATOM 742 C CA . GLN A 1 93 ? 3.739 27.167 11.808 1.00 40.06 93 GLN A CA 1
ATOM 743 C C . GLN A 1 93 ? 3.403 27.616 10.378 1.00 40.06 93 GLN A C 1
ATOM 745 O O . GLN A 1 93 ? 3.223 28.804 10.127 1.00 40.06 93 GLN A O 1
ATOM 750 N N . ILE A 1 94 ? 3.232 26.608 9.519 1.00 37.75 94 ILE A N 1
ATOM 751 C CA . ILE A 1 94 ? 2.074 26.472 8.630 1.00 37.75 94 ILE A CA 1
ATOM 752 C C . ILE A 1 94 ? 2.179 27.170 7.250 1.00 37.75 94 ILE A C 1
ATOM 754 O O . ILE A 1 94 ? 2.004 28.374 7.109 1.00 37.75 94 ILE A O 1
ATOM 758 N N . TRP A 1 95 ? 2.371 26.312 6.234 1.00 34.50 95 TRP A N 1
ATOM 759 C CA . TRP A 1 95 ? 2.297 26.505 4.772 1.00 34.50 95 TRP A CA 1
ATOM 760 C C . TRP A 1 95 ? 3.458 27.225 4.061 1.00 34.50 95 TRP A C 1
ATOM 762 O O . TRP A 1 95 ? 3.405 28.420 3.769 1.00 34.50 95 TRP A O 1
ATOM 772 N N . LYS A 1 96 ? 4.441 26.425 3.632 1.00 35.22 96 LYS A N 1
ATOM 773 C CA . LYS A 1 96 ? 5.004 26.488 2.276 1.00 35.22 96 LYS A CA 1
ATOM 774 C C . LYS A 1 96 ? 5.087 25.084 1.702 1.00 35.22 96 LYS A C 1
ATOM 776 O O . LYS A 1 96 ? 5.343 24.163 2.508 1.00 35.22 96 LYS A O 1
#

Sequence (96 aa):
MGGLMLEDNYPYDAKNEKCHLKADNVAAYINGSVNLTQDETELAAWLYHNSAISVGMNAMLLQVKSSNYILVFFIYTPYFLLYCSFKHIIHQQIWK

InterPro domains:
  IPR000668 Peptidase C1A, papain C-terminal [PF00112] (2-60)
  IPR038765 Papain-like cysteine peptidase superfamily [SSF54001] (2-69)

Mean predicted aligned error: 13.21 Å

pLDDT: mean 76.68, std 21.43, range [34.5, 95.69]

Solvent-accessible surface area (backbone atoms only — not comparable to full-atom values): 7212 Å² total; per-residue (Å²): 117,86,49,40,60,47,56,94,82,55,67,88,79,94,65,96,72,80,89,80,86,52,79,91,59,47,73,45,76,62,94,76,86,81,87,78,75,89,50,66,68,61,46,52,56,46,36,74,74,69,47,90,81,91,81,92,75,88,60,83,66,61,83,80,58,90,62,100,60,84,68,74,70,78,78,78,68,95,79,78,77,96,80,90,66,96,83,73,76,98,73,87,82,86,89,132

Organism: NCBI:txid31246

Secondary structure (DSSP, 8-state):
---EE-GGGS---SS-------GGGEEE------PPPS-HHHHHHHHHHH---------TTGGG--SSS--GGGSS---S---SSTTS-----S--